Protein AF-A0AAD9NE11-F1 (afdb_monomer_lite)

Organism: Ridgeia piscesae (NCBI:txid27915)

Secondary structure (DSSP, 8-state):
-HHHHHHHHHHHHHHHHHIIIIIIS----TT-IIIIIIHHHHHHHHHHHHS--GGGTT-TTSS--HHHHHHHHHHHHHHHHHHHHHTTTT--THHHHHHHHHHHHHHHHHHHHHHHHHHHHHHHHHHHHHTTSS---

Radius of gyration: 20.87 Å; chains: 1; bounding box: 70×28×48 Å

Structure (mmCIF, N/CA/C/O backbone):
data_AF-A0AAD9NE11-F1
#
_entry.id   AF-A0AAD9NE11-F1
#
loop_
_atom_site.group_PDB
_atom_site.id
_atom_site.type_symbol
_atom_site.label_atom_id
_atom_site.label_alt_id
_atom_site.label_comp_id
_atom_site.label_asym_id
_atom_site.label_entity_id
_atom_site.label_seq_id
_atom_site.pdbx_PDB_ins_code
_atom_site.Cartn_x
_atom_site.Cartn_y
_atom_site.Cartn_z
_atom_site.occupancy
_atom_site.B_iso_or_equiv
_atom_site.auth_seq_id
_atom_site.auth_comp_id
_atom_site.auth_asym_id
_atom_site.auth_atom_id
_atom_site.pdbx_PDB_model_num
ATOM 1 N N . MET A 1 1 ? -4.182 7.463 -21.464 1.00 84.81 1 MET A N 1
ATOM 2 C CA . MET A 1 1 ? -5.585 6.996 -21.578 1.00 84.81 1 MET A CA 1
ATOM 3 C C . MET A 1 1 ? -5.796 5.588 -21.030 1.00 84.81 1 MET A C 1
ATOM 5 O O . MET A 1 1 ? -6.739 5.412 -20.276 1.00 84.81 1 MET A O 1
ATOM 9 N N . GLN A 1 2 ? -4.930 4.610 -21.329 1.00 93.12 2 GLN A N 1
ATOM 10 C CA . GLN A 1 2 ? -5.087 3.222 -20.851 1.00 93.12 2 GLN A CA 1
ATOM 11 C C . GLN A 1 2 ? -5.242 3.102 -19.321 1.00 93.12 2 GLN A C 1
ATOM 13 O O . GLN A 1 2 ? -6.171 2.451 -18.860 1.00 93.12 2 GLN A O 1
ATOM 18 N N . VAL A 1 3 ? -4.418 3.809 -18.538 1.00 95.19 3 VAL A N 1
ATOM 19 C CA . VAL A 1 3 ? -4.506 3.825 -17.061 1.00 95.19 3 VAL A CA 1
ATOM 20 C C . VAL A 1 3 ? -5.820 4.401 -16.516 1.00 95.19 3 VAL A C 1
ATOM 22 O O . VAL A 1 3 ? -6.297 3.949 -15.485 1.00 95.19 3 VAL A O 1
ATOM 25 N N . VAL A 1 4 ? -6.449 5.350 -17.220 1.00 96.50 4 VAL A N 1
ATOM 26 C CA . VAL A 1 4 ? -7.750 5.916 -16.812 1.00 96.50 4 VAL A CA 1
ATOM 27 C C . VAL A 1 4 ? -8.865 4.900 -17.043 1.00 96.50 4 VAL A C 1
ATOM 29 O O . VAL A 1 4 ? -9.713 4.708 -16.179 1.00 96.50 4 VAL A O 1
ATOM 32 N N . VAL A 1 5 ? -8.844 4.214 -18.190 1.00 95.50 5 VAL A N 1
ATOM 33 C CA . VAL A 1 5 ? -9.802 3.138 -18.487 1.00 95.50 5 VAL A CA 1
ATOM 34 C C . VAL A 1 5 ? -9.656 2.002 -17.476 1.00 95.50 5 VAL A C 1
ATOM 36 O O . VAL A 1 5 ? -10.657 1.536 -16.941 1.00 95.50 5 VAL A O 1
ATOM 39 N N . MET A 1 6 ? -8.418 1.602 -17.169 1.00 96.69 6 MET A N 1
ATOM 40 C CA . MET A 1 6 ? -8.133 0.604 -16.140 1.00 96.69 6 MET A CA 1
ATOM 41 C C . MET A 1 6 ? -8.700 1.022 -14.778 1.00 96.69 6 MET A C 1
ATOM 43 O O . MET A 1 6 ? -9.396 0.222 -14.170 1.00 96.69 6 MET A O 1
ATOM 47 N N . ALA A 1 7 ? -8.481 2.268 -14.343 1.00 96.75 7 ALA A N 1
ATOM 48 C CA . ALA A 1 7 ? -8.984 2.764 -13.061 1.00 96.75 7 ALA A CA 1
ATOM 49 C C . ALA A 1 7 ? -10.521 2.749 -12.975 1.00 96.75 7 ALA A C 1
ATOM 51 O O . ALA A 1 7 ? -11.078 2.345 -11.960 1.00 96.75 7 ALA A O 1
ATOM 52 N N . ILE A 1 8 ? -11.226 3.136 -14.046 1.00 96.88 8 ILE A N 1
ATOM 53 C CA . ILE A 1 8 ? -12.700 3.077 -14.086 1.00 96.88 8 ILE A CA 1
ATOM 54 C C . ILE A 1 8 ? -13.185 1.634 -13.909 1.00 96.88 8 ILE A C 1
ATOM 56 O O . ILE A 1 8 ? -14.115 1.381 -13.146 1.00 96.88 8 ILE A O 1
ATOM 60 N N . VAL A 1 9 ? -12.548 0.686 -14.599 1.00 96.50 9 VAL A N 1
ATOM 61 C CA . VAL A 1 9 ? -12.878 -0.740 -14.494 1.00 96.50 9 VAL A CA 1
ATOM 62 C C . VAL A 1 9 ? -12.546 -1.279 -13.099 1.00 96.50 9 VAL A C 1
ATOM 64 O O . VAL A 1 9 ? -13.367 -1.972 -12.502 1.00 96.50 9 VAL A O 1
ATOM 67 N N . GLU A 1 10 ? -11.379 -0.933 -12.559 1.00 97.44 10 GLU A N 1
ATOM 68 C CA . GLU A 1 10 ? -10.917 -1.345 -11.231 1.00 97.44 10 GLU A CA 1
ATOM 69 C C . GLU A 1 10 ? -11.878 -0.899 -10.125 1.00 97.44 10 GLU A C 1
ATOM 71 O O . GLU A 1 10 ? -12.242 -1.719 -9.286 1.00 97.44 10 GLU A O 1
ATOM 76 N N . ILE A 1 11 ? -12.362 0.350 -10.164 1.00 97.62 11 ILE A N 1
ATOM 77 C CA . ILE A 1 11 ? -13.314 0.888 -9.177 1.00 97.62 11 ILE A CA 1
ATOM 78 C C . ILE A 1 11 ? -14.598 0.050 -9.126 1.00 97.62 11 ILE A C 1
ATOM 80 O O . ILE A 1 11 ? -15.080 -0.262 -8.040 1.00 97.62 11 ILE A O 1
ATOM 84 N N . VAL A 1 12 ? -15.138 -0.365 -10.278 1.00 97.50 12 VAL A N 1
ATOM 85 C CA . VAL A 1 12 ? -16.357 -1.194 -10.323 1.00 97.50 12 VAL A CA 1
ATOM 86 C C . VAL A 1 12 ? -16.139 -2.529 -9.605 1.00 97.50 12 VAL A C 1
ATOM 88 O O . VAL A 1 12 ? -16.966 -2.935 -8.786 1.00 97.50 12 VAL A O 1
ATOM 91 N N . PHE A 1 13 ? -15.019 -3.203 -9.881 1.00 97.38 13 PHE A N 1
ATOM 92 C CA . PHE A 1 13 ? -14.694 -4.483 -9.247 1.00 97.38 13 PHE A CA 1
ATOM 93 C C . PHE A 1 13 ? -14.344 -4.333 -7.764 1.00 97.38 13 PHE A C 1
ATOM 95 O O . PHE A 1 13 ? -14.785 -5.156 -6.962 1.00 97.38 13 PHE A O 1
ATOM 102 N N . TYR A 1 14 ? -13.616 -3.277 -7.396 1.00 97.62 14 TYR A N 1
ATOM 103 C CA . TYR A 1 14 ? -13.307 -2.940 -6.009 1.00 97.62 14 TYR A CA 1
ATOM 104 C C . TYR A 1 14 ? -14.592 -2.778 -5.193 1.00 97.62 14 TYR A C 1
ATOM 106 O O . TYR A 1 14 ? -14.783 -3.484 -4.206 1.00 97.62 14 TYR A O 1
ATOM 114 N N . THR A 1 15 ? -15.511 -1.913 -5.638 1.00 97.06 15 THR A N 1
ATOM 115 C CA . THR A 1 15 ? -16.747 -1.621 -4.900 1.00 97.06 15 THR A CA 1
ATOM 116 C C . THR A 1 15 ? -17.640 -2.854 -4.777 1.00 97.06 15 THR A C 1
ATOM 118 O O . THR A 1 15 ? -18.216 -3.092 -3.717 1.00 97.06 15 THR A O 1
ATOM 121 N N . ALA A 1 16 ? -17.739 -3.677 -5.826 1.00 97.25 16 ALA A N 1
ATOM 122 C CA . ALA A 1 16 ? -18.483 -4.932 -5.753 1.00 97.25 16 ALA A CA 1
ATOM 123 C C . ALA A 1 16 ? -17.863 -5.908 -4.734 1.00 97.25 16 ALA A C 1
ATOM 125 O O . ALA A 1 16 ? -18.581 -6.489 -3.918 1.00 97.25 16 ALA A O 1
ATOM 126 N N . ASN A 1 17 ? -16.536 -6.062 -4.752 1.00 97.00 17 ASN A N 1
ATOM 127 C CA . ASN A 1 17 ? -15.806 -6.940 -3.838 1.00 97.00 17 ASN A CA 1
ATOM 128 C C . ASN A 1 17 ? -15.924 -6.474 -2.377 1.00 97.00 17 ASN A C 1
ATOM 130 O O . ASN A 1 17 ? -16.215 -7.276 -1.489 1.00 97.00 17 ASN A O 1
ATOM 134 N N . GLU A 1 18 ? -15.765 -5.173 -2.134 1.00 96.25 18 GLU A N 1
ATOM 135 C CA . GLU A 1 18 ? -15.910 -4.558 -0.813 1.00 96.25 18 GLU A CA 1
ATOM 136 C C . GLU A 1 18 ? -17.340 -4.707 -0.275 1.00 96.25 18 GLU A C 1
ATOM 138 O O . GLU A 1 18 ? -17.530 -5.106 0.874 1.00 96.25 18 GLU A O 1
ATOM 143 N N . TYR A 1 19 ? -18.360 -4.471 -1.107 1.00 96.56 19 TYR A N 1
ATOM 144 C CA . TYR A 1 19 ? -19.757 -4.634 -0.701 1.00 96.56 19 TYR A CA 1
ATOM 145 C C . TYR A 1 19 ? -20.076 -6.078 -0.296 1.00 96.56 19 TYR A C 1
ATOM 147 O O . TYR A 1 19 ? -20.723 -6.312 0.728 1.00 96.56 19 TYR A O 1
ATOM 155 N N . ILE A 1 20 ? -19.593 -7.058 -1.062 1.00 97.06 20 ILE A N 1
ATOM 156 C CA . ILE A 1 20 ? -19.771 -8.474 -0.727 1.00 97.06 20 ILE A CA 1
ATOM 157 C C . ILE A 1 20 ? -19.040 -8.802 0.581 1.00 97.06 20 ILE A C 1
ATOM 159 O O . ILE A 1 20 ? -19.628 -9.388 1.487 1.00 97.06 20 ILE A O 1
ATOM 163 N N . GLY A 1 21 ? -17.774 -8.410 0.707 1.00 95.94 21 GLY A N 1
ATOM 164 C CA . GLY A 1 21 ? -16.940 -8.758 1.853 1.00 95.94 21 GLY A CA 1
ATOM 165 C C . GLY A 1 21 ? -17.333 -8.059 3.153 1.00 95.94 21 GLY A C 1
ATOM 166 O O . GLY A 1 21 ? -17.599 -8.710 4.163 1.00 95.94 21 GLY A O 1
ATOM 167 N N . ILE A 1 22 ? -17.388 -6.732 3.143 1.00 94.56 22 ILE A N 1
ATOM 168 C CA . ILE A 1 22 ? -17.675 -5.931 4.337 1.00 94.56 22 ILE A CA 1
ATOM 169 C C . ILE A 1 22 ? -19.186 -5.841 4.567 1.00 94.56 22 ILE A C 1
ATOM 171 O O . ILE A 1 22 ? -19.655 -6.045 5.687 1.00 94.56 22 ILE A O 1
ATOM 175 N N . GLY A 1 23 ? -19.967 -5.573 3.517 1.00 93.00 23 GLY A N 1
ATOM 176 C CA . GLY A 1 23 ? -21.412 -5.355 3.627 1.00 93.00 23 GLY A CA 1
ATOM 177 C C . GLY A 1 23 ? -22.200 -6.629 3.940 1.00 93.00 23 GLY A C 1
ATOM 178 O O . GLY A 1 23 ? -22.982 -6.655 4.897 1.00 93.00 23 GLY A O 1
ATOM 179 N N . LEU A 1 24 ? -21.991 -7.690 3.152 1.00 95.94 24 LEU A N 1
ATOM 180 C CA . LEU A 1 24 ? -22.742 -8.945 3.285 1.00 95.94 24 LEU A CA 1
ATOM 181 C C . LEU A 1 24 ? -22.073 -9.928 4.252 1.00 95.94 24 LEU A C 1
ATOM 183 O O . LEU A 1 24 ? -22.734 -10.442 5.152 1.00 95.94 24 LEU A O 1
ATOM 187 N N . LEU A 1 25 ? -20.770 -10.174 4.086 1.00 96.25 25 LEU A N 1
ATOM 188 C CA . LEU A 1 25 ? -20.033 -11.186 4.856 1.00 96.25 25 LEU A CA 1
ATOM 189 C C . LEU A 1 25 ? -19.469 -10.668 6.187 1.00 96.25 25 LEU A C 1
ATOM 191 O O . LEU A 1 25 ? -19.007 -11.471 6.995 1.00 96.25 25 LEU A O 1
ATOM 195 N N . ARG A 1 26 ? -19.534 -9.353 6.439 1.00 94.88 26 ARG A N 1
ATOM 196 C CA . ARG A 1 26 ? -19.064 -8.706 7.679 1.00 94.88 26 ARG A CA 1
ATOM 197 C C . ARG A 1 26 ? -17.589 -8.992 7.998 1.00 94.88 26 ARG A C 1
ATOM 199 O O . ARG A 1 26 ? -17.221 -9.149 9.160 1.00 94.88 26 ARG A O 1
ATOM 206 N N . VAL A 1 27 ? -16.742 -9.048 6.970 1.00 95.81 27 VAL A N 1
ATOM 207 C CA . VAL A 1 27 ? -15.288 -9.214 7.116 1.00 95.81 27 VAL A CA 1
ATOM 208 C C . VAL A 1 27 ? -14.668 -7.976 7.774 1.00 95.81 27 VAL A C 1
ATOM 210 O O . VAL A 1 27 ? -14.985 -6.845 7.408 1.00 95.81 27 VAL A O 1
ATOM 213 N N . ALA A 1 28 ? -13.756 -8.193 8.725 1.00 93.69 28 ALA A N 1
ATOM 214 C CA . ALA A 1 28 ? -12.971 -7.136 9.354 1.00 93.69 28 ALA A CA 1
ATOM 215 C C . ALA A 1 28 ? -11.654 -6.921 8.593 1.00 93.69 28 ALA A C 1
ATOM 217 O O . ALA A 1 28 ? -10.762 -7.764 8.646 1.00 93.69 28 ALA A O 1
ATOM 218 N N . ASP A 1 29 ? -11.531 -5.785 7.906 1.00 94.75 29 ASP A N 1
ATOM 219 C CA . ASP A 1 29 ? -10.329 -5.412 7.150 1.00 94.75 29 ASP A CA 1
ATOM 220 C C . ASP A 1 29 ? -10.100 -3.892 7.190 1.00 94.75 29 ASP A C 1
ATOM 222 O O . ASP A 1 29 ? -10.085 -3.214 6.169 1.00 94.75 29 ASP A O 1
ATOM 226 N N . VAL A 1 30 ? -9.956 -3.335 8.399 1.00 92.81 30 VAL A N 1
ATOM 227 C CA . VAL A 1 30 ? -9.798 -1.879 8.622 1.00 92.81 30 VAL A CA 1
ATOM 228 C C . VAL A 1 30 ? -8.620 -1.292 7.837 1.00 92.81 30 VAL A C 1
ATOM 230 O O . VAL A 1 30 ? -8.682 -0.157 7.377 1.00 92.81 30 VAL A O 1
ATOM 233 N N . GLY A 1 31 ? -7.565 -2.085 7.662 1.00 91.56 31 GLY A N 1
ATOM 234 C CA . GLY A 1 31 ? -6.368 -1.707 6.921 1.00 91.56 31 GLY A CA 1
ATOM 235 C C . GLY A 1 31 ? -6.416 -1.900 5.417 1.00 91.56 31 GLY A C 1
ATOM 236 O O . GLY A 1 31 ? -5.430 -1.599 4.747 1.00 91.56 31 GLY A O 1
ATOM 237 N N . GLY A 1 32 ? -7.496 -2.477 4.888 1.00 94.69 32 GLY A N 1
ATOM 238 C CA . GLY A 1 32 ? -7.603 -2.814 3.472 1.00 94.69 32 GLY A CA 1
ATOM 239 C C . GLY A 1 32 ? -6.566 -3.837 2.995 1.00 94.69 32 GLY A C 1
ATOM 240 O O . GLY A 1 32 ? -6.197 -3.844 1.821 1.00 94.69 32 GLY A O 1
ATOM 241 N N . SER A 1 33 ? -6.056 -4.709 3.868 1.00 94.81 33 SER A N 1
ATOM 242 C CA . SER A 1 33 ? -5.083 -5.735 3.466 1.00 94.81 33 SER A CA 1
ATOM 243 C C . SER A 1 33 ? -5.666 -6.679 2.412 1.00 94.81 33 SER A C 1
ATOM 245 O O . SER A 1 33 ? -4.971 -7.060 1.466 1.00 94.81 33 SER A O 1
ATOM 247 N N . MET A 1 34 ? -6.950 -7.020 2.526 1.00 96.00 34 MET A N 1
ATOM 248 C CA . MET A 1 34 ? -7.662 -7.875 1.578 1.00 96.00 34 MET A CA 1
ATOM 249 C C . MET A 1 34 ? -8.247 -7.058 0.423 1.00 96.00 34 MET A C 1
ATOM 251 O O . MET A 1 34 ? -7.958 -7.341 -0.742 1.00 96.00 34 MET A O 1
ATOM 255 N N . PHE A 1 35 ? -9.057 -6.044 0.733 1.00 96.00 35 PHE A N 1
ATOM 256 C CA . PHE A 1 35 ? -9.865 -5.354 -0.280 1.00 96.00 35 PHE A CA 1
ATOM 257 C C . PHE A 1 35 ? -9.100 -4.281 -1.059 1.00 96.00 35 PHE A C 1
ATOM 259 O O . PHE A 1 35 ? -9.483 -3.994 -2.188 1.00 96.00 35 PHE A O 1
ATOM 266 N N . ILE A 1 36 ? -7.999 -3.743 -0.519 1.00 96.06 36 ILE A N 1
ATOM 267 C CA . ILE A 1 36 ? -7.150 -2.762 -1.213 1.00 96.06 36 ILE A CA 1
ATOM 268 C C . ILE A 1 36 ? -5.883 -3.442 -1.737 1.00 96.06 36 ILE A C 1
ATOM 270 O O . ILE A 1 36 ? -5.691 -3.549 -2.946 1.00 96.06 36 ILE A O 1
ATOM 274 N N . HIS A 1 37 ? -5.021 -3.945 -0.850 1.00 96.69 37 HIS A N 1
ATOM 275 C CA . HIS A 1 37 ? -3.690 -4.419 -1.241 1.00 96.69 37 HIS A CA 1
ATOM 276 C C . HIS A 1 37 ? -3.727 -5.742 -2.004 1.00 96.69 37 HIS A C 1
ATOM 278 O O . HIS A 1 37 ? -3.156 -5.843 -3.089 1.00 96.69 37 HIS A O 1
ATOM 284 N N . THR A 1 38 ? -4.403 -6.754 -1.457 1.00 97.81 38 THR A N 1
ATOM 285 C CA . THR A 1 38 ? -4.476 -8.073 -2.099 1.00 97.81 38 THR A CA 1
ATOM 286 C C . THR A 1 38 ? -5.260 -7.994 -3.406 1.00 97.81 38 THR A C 1
ATOM 288 O O . THR A 1 38 ? -4.775 -8.452 -4.439 1.00 97.81 38 THR A O 1
ATOM 291 N N . PHE A 1 39 ? -6.437 -7.364 -3.386 1.00 97.81 39 PHE A N 1
ATOM 292 C CA . PHE A 1 39 ? -7.229 -7.125 -4.592 1.00 97.81 39 PHE A CA 1
ATOM 293 C C . PHE A 1 39 ? -6.435 -6.362 -5.662 1.00 97.81 39 PHE A C 1
ATOM 295 O O . PHE A 1 39 ? -6.282 -6.877 -6.768 1.00 97.81 39 PHE A O 1
ATOM 302 N N . GLY A 1 40 ? -5.876 -5.193 -5.332 1.00 97.25 40 GLY A N 1
ATOM 303 C CA . GLY A 1 40 ? -5.147 -4.360 -6.291 1.00 97.25 40 GLY A CA 1
ATOM 304 C C . GLY A 1 40 ? -3.916 -5.063 -6.868 1.00 97.25 40 GLY A C 1
ATOM 305 O O . GLY A 1 40 ? -3.669 -4.994 -8.071 1.00 97.25 40 GLY A O 1
ATOM 306 N N . ALA A 1 41 ? -3.179 -5.826 -6.050 1.00 97.88 41 ALA A N 1
ATOM 307 C CA . ALA A 1 41 ? -2.023 -6.592 -6.515 1.00 97.88 41 ALA A CA 1
ATOM 308 C C . ALA A 1 41 ? -2.413 -7.681 -7.530 1.00 97.88 41 ALA A C 1
ATOM 310 O O . ALA A 1 41 ? -1.785 -7.795 -8.585 1.00 97.88 41 ALA A O 1
ATOM 311 N N . TYR A 1 42 ? -3.457 -8.468 -7.247 1.00 97.62 42 TYR A N 1
ATOM 312 C CA . TYR A 1 42 ? -3.901 -9.523 -8.164 1.00 97.62 42 TYR A CA 1
ATOM 313 C C . TYR A 1 42 ? -4.621 -8.972 -9.397 1.00 97.62 42 TYR A C 1
ATOM 315 O O . TYR A 1 42 ? -4.425 -9.503 -10.491 1.00 97.62 42 TYR A O 1
ATOM 323 N N . PHE A 1 43 ? -5.397 -7.896 -9.254 1.00 97.31 43 PHE A N 1
ATOM 324 C CA . PHE A 1 43 ? -6.001 -7.188 -10.381 1.00 97.31 43 PHE A CA 1
ATOM 325 C C . PHE A 1 43 ? -4.920 -6.638 -11.319 1.00 97.31 43 PHE A C 1
ATOM 327 O O . PHE A 1 43 ? -4.925 -6.939 -12.513 1.00 97.31 43 PHE A O 1
ATOM 334 N N . GLY A 1 44 ? -3.935 -5.921 -10.772 1.00 96.19 44 GLY A N 1
ATOM 335 C CA . GLY A 1 44 ? -2.802 -5.393 -11.527 1.00 96.19 44 GLY A CA 1
ATOM 336 C C . GLY A 1 44 ? -1.990 -6.491 -12.215 1.00 96.19 44 GLY A C 1
ATOM 337 O O . GLY A 1 44 ? -1.644 -6.348 -13.385 1.00 96.19 44 GLY A O 1
ATOM 338 N N . LEU A 1 45 ? -1.747 -7.626 -11.547 1.00 96.25 45 LEU A N 1
ATOM 339 C CA . LEU A 1 45 ? -1.064 -8.773 -12.154 1.00 96.25 45 LEU A CA 1
ATOM 340 C C . LEU A 1 45 ? -1.881 -9.399 -13.296 1.00 96.25 45 LEU A C 1
ATOM 342 O O . LEU A 1 45 ? -1.310 -9.774 -14.323 1.00 96.25 45 LEU A O 1
ATOM 346 N N . ALA A 1 46 ? -3.204 -9.502 -13.146 1.00 96.00 46 ALA A N 1
ATOM 347 C CA . ALA A 1 46 ? -4.086 -9.994 -14.200 1.00 96.00 46 ALA A CA 1
ATOM 348 C C . ALA A 1 46 ? -4.074 -9.054 -15.414 1.00 96.00 46 ALA A C 1
ATOM 350 O O . ALA A 1 46 ? -3.888 -9.517 -16.541 1.00 96.00 46 ALA A O 1
ATOM 351 N N . VAL A 1 47 ? -4.175 -7.739 -15.190 1.00 95.00 47 VAL A N 1
ATOM 352 C CA . VAL A 1 47 ? -4.050 -6.730 -16.252 1.00 95.00 47 VAL A CA 1
ATOM 353 C C . VAL A 1 47 ? -2.685 -6.833 -16.922 1.00 95.00 47 VAL A C 1
ATOM 355 O O . VAL A 1 47 ? -2.633 -6.977 -18.141 1.00 95.00 4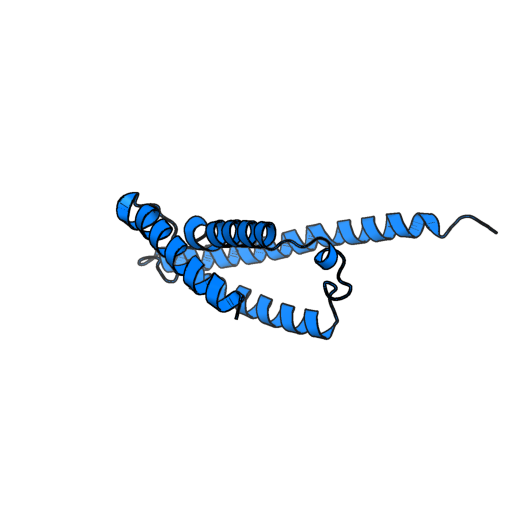7 VAL A O 1
ATOM 358 N N . ALA A 1 48 ? -1.594 -6.857 -16.148 1.00 93.56 48 ALA A N 1
ATOM 359 C CA . ALA A 1 48 ? -0.229 -6.999 -16.652 1.00 93.56 48 ALA A CA 1
ATOM 360 C C . ALA A 1 48 ? -0.061 -8.257 -17.513 1.00 93.56 48 ALA A C 1
ATOM 362 O O . ALA A 1 48 ? 0.653 -8.230 -18.513 1.00 93.56 48 ALA A O 1
ATOM 363 N N . ARG A 1 49 ? -0.747 -9.355 -17.168 1.00 92.50 49 ARG A N 1
ATOM 364 C CA . ARG A 1 49 ? -0.756 -10.575 -17.980 1.00 92.50 49 ARG A CA 1
ATOM 365 C C . ARG A 1 49 ? -1.562 -10.463 -19.264 1.00 92.50 49 ARG A C 1
ATOM 367 O O . ARG A 1 49 ? -1.128 -11.023 -20.265 1.00 92.50 49 ARG A O 1
ATOM 374 N N . VAL A 1 50 ? -2.698 -9.773 -19.246 1.00 92.88 50 VAL A N 1
ATOM 375 C CA . VAL A 1 50 ? -3.546 -9.577 -20.432 1.00 92.88 50 VAL A CA 1
ATOM 376 C C . VAL A 1 50 ? -2.886 -8.632 -21.434 1.00 92.88 50 VAL A C 1
ATOM 378 O O . VAL A 1 50 ? -2.923 -8.894 -22.632 1.00 92.88 50 VAL A O 1
ATOM 381 N N . VAL A 1 51 ? -2.251 -7.558 -20.958 1.00 90.62 51 VAL A N 1
ATOM 382 C CA . VAL A 1 51 ? -1.572 -6.568 -21.815 1.00 90.62 51 VAL A CA 1
ATOM 383 C C . VAL A 1 51 ? -0.125 -6.942 -22.138 1.00 90.62 51 VAL A C 1
ATOM 385 O O . VAL A 1 51 ? 0.574 -6.176 -22.797 1.00 90.62 51 VAL A O 1
ATOM 388 N N . TYR A 1 52 ? 0.337 -8.103 -21.668 1.00 88.50 52 TYR A N 1
ATOM 389 C CA . TYR A 1 52 ? 1.707 -8.557 -21.855 1.00 88.50 52 TYR A CA 1
ATOM 390 C C . TYR A 1 52 ? 2.067 -8.653 -23.341 1.00 88.50 52 TYR A C 1
ATOM 392 O O . TYR A 1 52 ? 1.432 -9.379 -24.108 1.00 88.50 52 TYR A O 1
ATOM 400 N N . MET A 1 53 ? 3.155 -7.988 -23.721 1.00 83.75 53 MET A N 1
ATOM 401 C CA . MET A 1 53 ? 3.775 -8.104 -25.035 1.00 83.75 53 MET A CA 1
ATOM 402 C C . MET A 1 53 ? 5.194 -8.651 -24.870 1.00 83.75 53 MET A C 1
ATOM 404 O O . MET A 1 53 ? 5.905 -8.316 -23.926 1.00 83.75 53 MET A O 1
ATOM 408 N N . ARG A 1 54 ? 5.626 -9.529 -25.781 1.00 74.56 54 ARG A N 1
ATOM 409 C CA . ARG A 1 54 ? 6.963 -10.142 -25.690 1.00 74.56 54 ARG A CA 1
ATOM 410 C C . ARG A 1 54 ? 8.083 -9.104 -25.770 1.00 74.56 54 ARG A C 1
ATOM 412 O O . ARG A 1 54 ? 9.046 -9.212 -25.018 1.00 74.56 54 ARG A O 1
ATOM 419 N N . ASP A 1 55 ? 7.897 -8.082 -26.597 1.00 75.88 55 ASP A N 1
ATOM 420 C CA . ASP A 1 55 ? 8.901 -7.046 -26.854 1.00 75.88 55 ASP A CA 1
ATOM 421 C C . ASP A 1 55 ? 9.061 -6.049 -25.693 1.00 75.88 55 ASP A C 1
ATOM 423 O O . ASP A 1 55 ? 10.044 -5.319 -25.641 1.00 75.88 55 ASP A O 1
ATOM 427 N N . THR A 1 56 ? 8.135 -6.025 -24.725 1.00 76.38 56 THR A N 1
ATOM 428 C CA . THR A 1 56 ? 8.214 -5.130 -23.555 1.00 76.38 56 THR A CA 1
ATOM 429 C C . THR A 1 56 ? 8.950 -5.752 -22.370 1.00 76.38 56 THR A C 1
ATOM 431 O O . THR A 1 56 ? 9.151 -5.083 -21.363 1.00 76.38 56 THR A O 1
ATOM 434 N N . LYS A 1 57 ? 9.330 -7.034 -22.445 1.00 75.25 57 LYS A N 1
ATOM 435 C CA . LYS A 1 57 ? 9.915 -7.763 -21.311 1.00 75.25 57 LYS A CA 1
ATOM 436 C C . LYS A 1 57 ? 11.339 -7.306 -20.969 1.00 75.25 57 LYS A C 1
ATOM 438 O O . LYS A 1 57 ? 11.676 -7.247 -19.793 1.00 75.25 57 LYS A O 1
ATOM 443 N N . ASP A 1 58 ? 12.135 -6.979 -21.984 1.00 77.56 58 ASP A N 1
ATOM 444 C CA . ASP A 1 58 ? 13.564 -6.668 -21.849 1.00 77.56 58 ASP A CA 1
ATOM 445 C C . ASP A 1 58 ? 13.856 -5.209 -22.251 1.00 77.56 58 ASP A C 1
ATOM 447 O O . ASP A 1 58 ? 14.853 -4.894 -22.901 1.00 77.56 58 ASP A O 1
ATOM 451 N N . SER A 1 59 ? 12.944 -4.300 -21.892 1.00 80.31 59 SER A N 1
ATOM 452 C CA . SER A 1 59 ? 13.115 -2.865 -22.117 1.00 80.31 59 SER A CA 1
ATOM 453 C C . SER A 1 59 ? 14.311 -2.341 -21.314 1.00 80.31 59 SER A C 1
ATOM 455 O O . SER A 1 59 ? 14.393 -2.509 -20.098 1.00 80.31 59 SER A O 1
ATOM 457 N N . ALA A 1 60 ? 15.229 -1.643 -21.988 1.00 79.38 60 ALA A N 1
ATOM 458 C CA . ALA A 1 60 ? 16.384 -1.008 -21.347 1.00 79.38 60 ALA A CA 1
ATOM 459 C C . ALA A 1 60 ? 15.992 0.099 -20.343 1.00 79.38 60 ALA A C 1
ATOM 461 O O . ALA A 1 60 ? 16.832 0.550 -19.568 1.00 79.38 60 ALA A O 1
ATOM 462 N N . ASN A 1 61 ? 14.726 0.527 -20.350 1.00 82.81 61 ASN A N 1
ATOM 463 C CA . ASN A 1 61 ? 14.210 1.607 -19.512 1.00 82.81 61 ASN A CA 1
ATOM 464 C C . ASN A 1 61 ? 13.590 1.127 -18.188 1.00 82.81 61 ASN A C 1
ATOM 466 O O . ASN A 1 61 ? 13.163 1.964 -17.402 1.00 82.81 61 ASN A O 1
ATOM 470 N N . GLU A 1 62 ? 13.547 -0.183 -17.918 1.00 82.50 62 GLU A N 1
ATOM 471 C CA . GLU A 1 62 ? 13.036 -0.721 -16.640 1.00 82.50 62 GLU A CA 1
ATOM 472 C C . GLU A 1 62 ? 14.064 -0.633 -15.495 1.00 82.50 62 GLU A C 1
ATOM 474 O O . GLU A 1 62 ? 13.773 -0.974 -14.348 1.00 82.50 62 GLU A O 1
ATOM 479 N N . GLY A 1 63 ? 15.296 -0.213 -15.803 1.00 83.44 63 GLY A N 1
ATOM 480 C CA . GLY A 1 63 ? 16.353 -0.008 -14.818 1.00 83.44 63 GLY A CA 1
ATOM 481 C C . GLY A 1 63 ? 16.142 1.252 -13.977 1.00 83.44 63 GLY A C 1
ATOM 482 O O . GLY A 1 63 ? 15.470 2.198 -14.387 1.00 83.44 63 GLY A O 1
ATOM 483 N N . SER A 1 64 ? 16.765 1.291 -12.798 1.00 87.50 64 SER A N 1
ATOM 484 C CA . SER A 1 64 ? 16.749 2.490 -11.966 1.00 87.50 64 SER A CA 1
ATOM 485 C C . SER A 1 64 ? 17.811 3.508 -12.393 1.00 87.50 64 SER 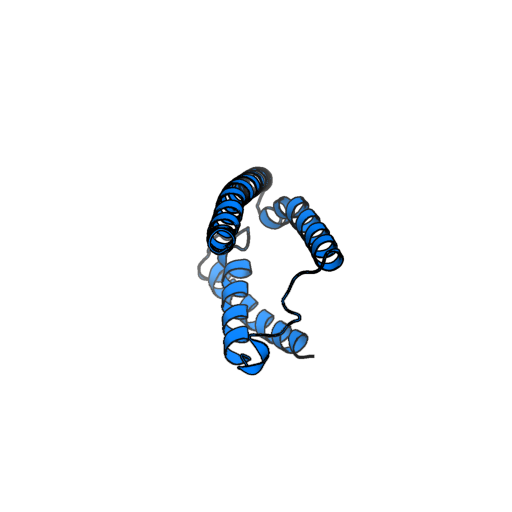A C 1
ATOM 487 O O . SER A 1 64 ? 18.821 3.184 -13.021 1.00 87.50 64 SER A O 1
ATOM 489 N N . SER A 1 65 ? 17.577 4.774 -12.056 1.00 92.44 65 SER A N 1
ATOM 490 C CA . SER A 1 65 ? 18.539 5.866 -12.229 1.00 92.44 65 SER A CA 1
ATOM 491 C C . SER A 1 65 ? 18.660 6.628 -10.918 1.00 92.44 65 SER A C 1
ATOM 493 O O . SER A 1 65 ? 17.708 6.661 -10.146 1.00 92.44 65 SER A O 1
ATOM 495 N N . TYR A 1 66 ? 19.788 7.299 -10.678 1.00 92.25 66 TYR A N 1
ATOM 496 C CA . TYR A 1 66 ? 20.026 8.003 -9.412 1.00 92.25 66 TYR A CA 1
ATOM 497 C C . TYR A 1 66 ? 18.890 8.967 -9.029 1.00 92.25 66 TYR A C 1
ATOM 499 O O . TYR A 1 66 ? 18.393 8.949 -7.905 1.00 92.25 66 TYR A O 1
ATOM 507 N N . HIS A 1 67 ? 18.442 9.791 -9.979 1.00 94.38 67 HIS A N 1
ATOM 508 C CA . HIS A 1 67 ? 17.333 10.711 -9.740 1.00 94.38 67 HIS A CA 1
ATOM 509 C C . HIS A 1 67 ? 15.996 9.976 -9.592 1.00 94.38 67 HIS A C 1
ATOM 511 O O . HIS A 1 67 ? 15.203 10.355 -8.733 1.00 94.38 67 HIS A O 1
ATOM 517 N N . GLY A 1 68 ? 15.760 8.920 -10.379 1.00 93.56 68 GLY A N 1
ATOM 518 C CA . GLY A 1 68 ? 14.567 8.078 -10.252 1.00 93.56 68 GLY A CA 1
ATOM 519 C C . GLY A 1 68 ? 14.460 7.427 -8.871 1.00 93.56 68 GLY A C 1
ATOM 520 O O . GLY A 1 68 ? 13.408 7.504 -8.242 1.00 93.56 68 GLY A O 1
ATOM 521 N N . ASP A 1 69 ? 15.568 6.893 -8.358 1.00 94.69 69 ASP A N 1
ATOM 522 C CA . ASP A 1 69 ? 15.652 6.296 -7.025 1.00 94.69 69 ASP A CA 1
ATOM 523 C C . ASP A 1 69 ? 15.453 7.341 -5.924 1.00 94.69 69 ASP A C 1
ATOM 525 O O . ASP A 1 69 ? 14.737 7.086 -4.957 1.00 94.69 69 ASP A O 1
ATOM 529 N N . LEU A 1 70 ? 16.003 8.552 -6.078 1.00 96.00 70 LEU A N 1
ATOM 530 C CA . LEU A 1 70 ? 15.769 9.637 -5.122 1.00 96.00 70 LEU A CA 1
ATOM 531 C C . LEU A 1 70 ? 14.276 9.999 -5.037 1.00 96.00 70 LEU A C 1
ATOM 533 O O . LEU A 1 70 ? 13.727 10.107 -3.940 1.00 96.00 70 LEU A O 1
ATOM 537 N N . PHE A 1 71 ? 13.603 10.150 -6.183 1.00 95.75 71 PHE A N 1
ATOM 538 C CA . PHE A 1 71 ? 12.164 10.425 -6.224 1.00 95.75 71 PHE A CA 1
ATOM 539 C C . PHE A 1 71 ? 11.338 9.267 -5.644 1.00 95.75 71 PHE A C 1
ATOM 541 O O . PHE A 1 71 ? 10.406 9.512 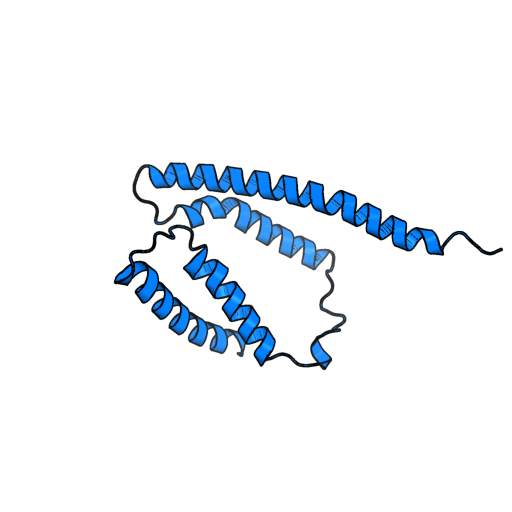-4.874 1.00 95.75 71 PHE A O 1
ATOM 548 N N . ALA A 1 72 ? 11.706 8.017 -5.939 1.00 95.62 72 ALA A N 1
ATOM 549 C CA . ALA A 1 72 ? 11.064 6.839 -5.360 1.00 95.62 72 ALA A CA 1
ATOM 550 C C . ALA A 1 72 ? 11.223 6.787 -3.829 1.00 95.62 72 ALA A C 1
ATOM 552 O O . ALA A 1 72 ? 10.268 6.472 -3.111 1.00 95.62 72 ALA A O 1
ATOM 553 N N . MET A 1 73 ? 12.394 7.161 -3.306 1.00 96.56 73 MET A N 1
ATOM 554 C CA . MET A 1 73 ? 12.656 7.211 -1.865 1.00 96.56 73 MET A CA 1
ATOM 555 C C . MET A 1 73 ? 11.866 8.314 -1.161 1.00 96.56 73 MET A C 1
ATOM 557 O O . MET A 1 73 ? 11.358 8.080 -0.065 1.00 96.56 73 MET A O 1
ATOM 561 N N . ILE A 1 74 ? 11.691 9.482 -1.791 1.00 97.50 74 ILE A N 1
ATOM 562 C CA . ILE A 1 74 ? 10.813 10.537 -1.262 1.00 97.50 74 ILE A CA 1
ATOM 563 C C . ILE A 1 74 ? 9.392 9.984 -1.096 1.00 97.50 74 ILE A C 1
ATOM 565 O O . ILE A 1 74 ? 8.844 10.033 0.005 1.00 97.50 74 ILE A O 1
ATOM 569 N N . GLY A 1 75 ? 8.821 9.385 -2.148 1.00 96.50 75 GLY A N 1
ATOM 570 C CA . GLY A 1 75 ? 7.491 8.768 -2.080 1.00 96.50 75 GLY A CA 1
ATOM 571 C C . GLY A 1 75 ? 7.394 7.675 -1.009 1.00 96.50 75 GLY A C 1
ATOM 572 O O . GLY A 1 75 ? 6.433 7.643 -0.243 1.00 96.50 75 GLY A O 1
ATOM 573 N N . THR A 1 76 ? 8.426 6.839 -0.888 1.00 97.00 76 THR A N 1
ATOM 574 C CA . THR A 1 76 ? 8.504 5.782 0.133 1.00 97.00 76 THR A CA 1
ATOM 575 C C . THR A 1 76 ? 8.459 6.345 1.555 1.00 97.00 76 THR A C 1
ATOM 577 O O . THR A 1 76 ? 7.738 5.812 2.394 1.00 97.00 76 THR A O 1
ATOM 580 N N . VAL A 1 77 ? 9.170 7.442 1.843 1.00 97.12 77 VAL A N 1
ATOM 581 C CA . VAL A 1 77 ? 9.157 8.079 3.173 1.00 97.12 77 VAL A CA 1
ATOM 582 C C . VAL A 1 77 ? 7.790 8.691 3.488 1.00 97.12 77 VAL A C 1
ATOM 584 O O . VAL A 1 77 ? 7.285 8.511 4.595 1.00 97.12 77 VAL A O 1
ATOM 587 N N . PHE A 1 78 ? 7.154 9.357 2.518 1.00 97.12 78 PHE A N 1
ATOM 588 C CA . PHE A 1 78 ? 5.793 9.883 2.678 1.00 97.12 78 PHE A CA 1
ATOM 589 C C . PHE A 1 78 ? 4.782 8.776 2.986 1.00 97.12 78 PHE A C 1
ATOM 591 O O . PHE A 1 78 ? 4.000 8.898 3.930 1.00 97.12 78 PHE A O 1
ATOM 598 N N . LEU A 1 79 ? 4.838 7.679 2.229 1.00 96.06 79 LEU A N 1
ATOM 599 C CA . LEU A 1 79 ? 4.025 6.495 2.476 1.00 96.06 79 LEU A CA 1
ATOM 600 C C . LEU A 1 79 ? 4.282 5.938 3.881 1.00 96.06 79 LEU A C 1
ATOM 602 O O . LEU A 1 79 ? 3.337 5.766 4.645 1.00 96.06 79 LEU A O 1
ATOM 606 N N . TRP A 1 80 ? 5.543 5.724 4.260 1.00 97.12 80 TRP A N 1
ATOM 607 C CA . TRP A 1 80 ? 5.916 5.164 5.561 1.00 97.12 80 TRP A CA 1
ATOM 608 C C . TRP A 1 80 ? 5.411 6.010 6.741 1.00 97.12 80 TRP A C 1
ATOM 610 O O . TRP A 1 80 ? 4.868 5.464 7.699 1.00 97.12 80 TRP A O 1
ATOM 620 N N . MET A 1 81 ? 5.538 7.341 6.663 1.00 96.75 81 MET A N 1
ATOM 621 C CA . MET A 1 81 ? 5.092 8.253 7.725 1.00 96.75 81 MET A CA 1
ATOM 622 C C . MET A 1 81 ? 3.567 8.308 7.864 1.00 96.75 81 MET A C 1
ATOM 624 O O . MET A 1 81 ? 3.064 8.394 8.984 1.00 96.75 81 MET A O 1
ATOM 628 N N . TYR A 1 82 ? 2.824 8.259 6.753 1.00 97.00 82 TYR A N 1
ATOM 629 C CA . TYR A 1 82 ? 1.362 8.381 6.772 1.00 97.00 82 TYR A CA 1
ATOM 630 C C . TYR A 1 82 ? 0.617 7.045 6.859 1.00 97.00 82 TYR A C 1
ATOM 632 O O . TYR A 1 82 ? -0.575 7.035 7.175 1.00 97.00 82 TYR A O 1
ATOM 640 N N . TRP A 1 83 ? 1.289 5.909 6.670 1.00 97.44 83 TRP A N 1
ATOM 641 C CA . TRP A 1 83 ? 0.649 4.592 6.737 1.00 97.44 83 TRP A CA 1
ATOM 642 C C . TRP A 1 83 ? -0.071 4.290 8.064 1.00 97.44 83 TRP A C 1
ATOM 644 O O . TRP A 1 83 ? -1.153 3.705 8.017 1.00 97.44 83 TRP A O 1
ATOM 654 N N . PRO A 1 84 ? 0.442 4.688 9.251 1.00 97.06 84 PRO A N 1
ATOM 655 C CA . PRO A 1 84 ? -0.301 4.519 10.499 1.00 97.06 84 PRO A CA 1
ATOM 656 C C . PRO A 1 84 ? -1.648 5.249 10.498 1.00 97.06 84 PRO A C 1
ATOM 658 O O . PRO A 1 84 ? -2.603 4.755 11.089 1.00 97.06 84 PRO A O 1
ATOM 661 N N . SER A 1 85 ? -1.752 6.386 9.799 1.00 95.94 85 SER A N 1
ATOM 662 C CA . SER A 1 85 ? -3.031 7.083 9.612 1.00 95.94 85 SER A CA 1
ATOM 663 C C . SER A 1 85 ? -3.946 6.295 8.677 1.00 95.94 85 SER A C 1
ATOM 665 O O . SER A 1 85 ? -5.106 6.085 9.005 1.00 95.94 85 SER A O 1
ATOM 667 N N . PHE A 1 86 ? -3.418 5.785 7.560 1.00 95.88 86 PHE A N 1
ATOM 668 C CA . PHE A 1 86 ? -4.181 4.958 6.619 1.00 95.88 86 PHE A CA 1
ATOM 669 C C . PHE A 1 86 ? -4.795 3.724 7.299 1.00 95.88 86 PHE A C 1
ATOM 671 O O . PHE A 1 86 ? -5.994 3.492 7.198 1.00 95.88 86 PHE A O 1
ATOM 678 N N . ASN A 1 87 ? -3.993 2.981 8.066 1.00 95.50 87 ASN A N 1
ATOM 679 C CA . ASN A 1 87 ? -4.412 1.727 8.698 1.00 95.50 87 ASN A CA 1
ATOM 680 C C . ASN A 1 87 ? -5.335 1.918 9.920 1.00 95.50 87 ASN A C 1
ATOM 682 O O . ASN A 1 87 ? -5.879 0.954 10.451 1.00 95.50 87 ASN A O 1
ATOM 686 N N . SER A 1 88 ? -5.477 3.154 10.408 1.00 94.81 88 SER A N 1
ATOM 687 C CA . SER A 1 88 ? -6.283 3.481 11.590 1.00 94.81 88 SER A CA 1
ATOM 688 C C . SER A 1 88 ? -7.477 4.384 11.285 1.00 94.81 88 SER A C 1
ATOM 690 O O . SER A 1 88 ? -8.336 4.543 12.146 1.00 94.81 88 SER A O 1
ATOM 692 N N . ALA A 1 89 ? -7.576 4.949 10.078 1.00 94.44 89 ALA A N 1
ATOM 693 C CA . ALA A 1 89 ? -8.565 5.973 9.733 1.00 94.44 89 ALA A CA 1
ATOM 694 C C . ALA A 1 89 ? -10.019 5.555 10.004 1.00 94.44 89 ALA A C 1
ATOM 696 O O . ALA A 1 89 ? -10.838 6.394 10.372 1.00 94.44 89 ALA A O 1
ATOM 697 N N . LEU A 1 90 ? -10.332 4.269 9.828 1.00 92.81 90 LEU A N 1
ATOM 698 C CA . LEU A 1 90 ? -11.674 3.709 10.016 1.00 92.81 90 LEU A CA 1
ATOM 699 C C . LEU A 1 90 ? -11.801 2.860 11.292 1.00 92.81 90 LEU A C 1
ATOM 701 O O . LEU A 1 90 ? -12.840 2.239 11.518 1.00 92.81 90 LEU A O 1
ATOM 705 N N . ALA A 1 91 ? -10.757 2.808 12.123 1.00 93.56 91 ALA A N 1
ATOM 706 C CA . ALA A 1 91 ? -10.788 2.083 13.386 1.00 93.56 91 ALA A CA 1
ATOM 707 C C . ALA A 1 91 ? -11.620 2.859 14.428 1.00 93.56 91 ALA A C 1
ATOM 709 O O . ALA A 1 91 ? -11.411 4.061 14.603 1.00 93.56 91 ALA A O 1
ATOM 710 N N . PRO A 1 92 ? -12.548 2.209 15.150 1.00 91.56 92 PRO A N 1
ATOM 711 C CA . PRO A 1 92 ? -13.380 2.887 16.136 1.00 91.56 92 PRO A CA 1
ATOM 712 C C . PRO A 1 92 ? -12.665 3.056 17.488 1.00 91.56 92 PRO A C 1
ATOM 714 O O . PRO A 1 92 ? -12.110 2.108 18.038 1.00 91.56 92 PRO A O 1
ATOM 717 N N . GLY A 1 93 ? -12.761 4.249 18.082 1.00 91.75 93 GLY A N 1
ATOM 718 C CA . GLY A 1 93 ? -12.364 4.493 19.475 1.00 91.75 93 GLY A CA 1
ATOM 719 C C . GLY A 1 93 ? -10.902 4.139 19.778 1.00 91.75 93 GLY A C 1
ATOM 720 O O . GLY A 1 93 ? -9.993 4.569 19.074 1.00 91.75 93 GLY A O 1
ATOM 721 N N . ASP A 1 94 ? -10.676 3.357 20.838 1.00 91.81 94 ASP A N 1
ATOM 722 C CA . ASP A 1 94 ? -9.330 2.982 21.305 1.00 91.81 94 ASP A CA 1
ATOM 723 C C . ASP A 1 94 ? -8.551 2.115 20.296 1.00 91.81 94 ASP A C 1
ATOM 725 O O . ASP A 1 94 ? -7.318 2.166 20.232 1.00 91.81 94 ASP A O 1
ATOM 729 N N . ASP A 1 95 ? -9.252 1.379 19.425 1.00 93.00 95 ASP A N 1
ATOM 730 C CA . ASP A 1 95 ? -8.602 0.564 18.395 1.00 93.00 95 ASP A CA 1
ATOM 731 C C . ASP A 1 95 ? -7.830 1.418 17.384 1.00 93.00 95 ASP A C 1
ATOM 733 O O . ASP A 1 95 ? -6.857 0.938 16.800 1.00 93.00 95 ASP A O 1
ATOM 737 N N . GLN A 1 96 ? -8.179 2.700 17.231 1.00 95.69 96 GLN A N 1
ATOM 738 C CA . GLN A 1 96 ? -7.433 3.636 16.394 1.00 95.69 96 GLN A CA 1
ATOM 739 C C . GLN A 1 96 ? -5.997 3.824 16.893 1.00 95.69 96 GLN A C 1
ATOM 741 O O . GLN A 1 96 ? -5.047 3.708 16.117 1.00 95.69 96 GLN A O 1
ATOM 746 N N . HIS A 1 97 ? -5.812 4.044 18.196 1.00 95.81 97 HIS A N 1
ATOM 747 C CA . HIS A 1 97 ? -4.483 4.217 18.788 1.00 95.81 97 HIS A CA 1
ATOM 748 C C . HIS A 1 97 ? -3.660 2.928 18.683 1.00 95.81 97 HIS A C 1
ATOM 750 O O . HIS A 1 97 ? -2.475 2.959 18.336 1.00 95.81 97 HIS A O 1
ATOM 756 N N . ARG A 1 98 ? -4.300 1.777 18.919 1.00 95.62 98 ARG A N 1
ATOM 757 C CA . ARG A 1 98 ? -3.665 0.459 18.784 1.00 95.62 98 ARG A CA 1
ATOM 758 C C . ARG A 1 98 ? -3.245 0.185 17.339 1.00 95.62 98 ARG A C 1
ATOM 760 O O . ARG A 1 98 ? -2.134 -0.294 17.114 1.00 95.62 98 ARG A O 1
ATOM 767 N N . ALA A 1 99 ? -4.086 0.530 16.365 1.00 96.44 99 ALA A N 1
ATOM 768 C CA . ALA A 1 99 ? -3.778 0.404 14.944 1.00 96.44 99 ALA A CA 1
ATOM 769 C C . ALA A 1 99 ? -2.581 1.280 14.543 1.00 96.44 99 ALA A C 1
ATOM 771 O O . ALA A 1 99 ? -1.684 0.791 13.853 1.00 96.44 99 ALA A O 1
ATOM 772 N N . VAL A 1 100 ? -2.499 2.525 15.030 1.00 97.31 100 VAL A N 1
ATOM 773 C CA . VAL A 1 100 ? -1.341 3.409 14.794 1.00 97.31 100 VAL A CA 1
ATOM 774 C C . VAL A 1 100 ? -0.047 2.778 15.316 1.00 97.31 100 VAL A C 1
ATOM 776 O O . VAL A 1 100 ? 0.914 2.630 14.557 1.00 97.31 100 VAL A O 1
ATOM 779 N N . ILE A 1 101 ? -0.023 2.363 16.588 1.00 97.31 101 ILE A N 1
ATOM 780 C CA . ILE A 1 101 ? 1.182 1.814 17.233 1.00 97.31 101 ILE A CA 1
ATOM 781 C C . ILE A 1 101 ? 1.619 0.510 16.556 1.00 97.31 101 ILE A C 1
ATOM 783 O O . ILE A 1 101 ? 2.790 0.357 16.207 1.00 97.31 101 ILE A O 1
ATOM 787 N N . ASN A 1 102 ? 0.685 -0.414 16.313 1.00 97.19 102 ASN A N 1
ATOM 788 C CA . ASN A 1 102 ? 0.993 -1.694 15.673 1.00 97.19 102 ASN A CA 1
ATOM 789 C C . ASN A 1 102 ? 1.520 -1.506 14.245 1.00 97.19 102 ASN A C 1
ATOM 791 O O . ASN A 1 102 ? 2.468 -2.183 13.848 1.00 97.19 102 ASN A O 1
ATOM 795 N N . THR A 1 103 ? 0.954 -0.561 13.488 1.00 97.56 103 THR A N 1
ATOM 796 C CA . THR A 1 103 ? 1.423 -0.247 12.130 1.00 97.56 103 THR A CA 1
ATOM 797 C C . THR A 1 103 ? 2.840 0.301 12.158 1.00 97.56 103 THR A C 1
ATOM 799 O O . THR A 1 103 ? 3.689 -0.168 11.405 1.00 97.56 103 THR A O 1
ATOM 802 N N . TYR A 1 104 ? 3.123 1.244 13.059 1.00 97.75 104 TYR A N 1
ATOM 803 C CA . TYR A 1 104 ? 4.459 1.812 13.213 1.00 97.75 104 TYR A CA 1
ATOM 804 C C . TYR A 1 104 ? 5.503 0.739 13.553 1.00 97.75 104 TYR A C 1
ATOM 806 O O . TYR A 1 104 ? 6.543 0.652 12.898 1.00 97.75 104 TYR A O 1
ATOM 814 N N . LEU A 1 105 ? 5.209 -0.125 14.532 1.00 98.00 105 LEU A N 1
ATOM 815 C CA . LEU A 1 105 ? 6.110 -1.210 14.927 1.00 98.00 105 LEU A CA 1
ATOM 816 C C . LEU A 1 105 ? 6.323 -2.220 13.791 1.00 98.00 105 LEU A C 1
ATOM 818 O O . LEU A 1 105 ? 7.460 -2.617 13.533 1.00 98.00 105 LEU A O 1
ATOM 822 N N . SER A 1 106 ? 5.256 -2.593 13.077 1.00 97.81 106 SER A N 1
ATOM 823 C CA . SER A 1 106 ? 5.333 -3.489 11.918 1.00 97.81 106 SER A CA 1
ATOM 824 C C . SER A 1 106 ? 6.194 -2.897 10.800 1.00 97.81 106 SER A C 1
ATOM 826 O O . SER A 1 106 ? 7.054 -3.579 10.241 1.00 97.81 106 SER A O 1
ATOM 828 N N . LEU A 1 107 ? 6.021 -1.609 10.497 1.00 97.62 107 LEU A N 1
ATOM 829 C CA . LEU A 1 107 ? 6.812 -0.910 9.490 1.00 97.62 107 LEU A CA 1
ATOM 830 C C . LEU A 1 107 ? 8.290 -0.807 9.882 1.00 97.62 107 LEU A C 1
ATOM 832 O O . LEU A 1 107 ? 9.157 -1.098 9.056 1.00 97.62 107 LEU A O 1
ATOM 836 N N . ALA A 1 108 ? 8.593 -0.459 11.135 1.00 97.69 108 ALA A N 1
ATOM 837 C CA . ALA A 1 108 ? 9.964 -0.411 11.638 1.00 97.69 108 ALA A CA 1
ATOM 838 C C . ALA A 1 108 ? 10.646 -1.788 11.556 1.00 97.69 108 ALA A C 1
ATOM 840 O O . ALA A 1 108 ? 11.752 -1.903 11.021 1.00 97.69 108 ALA A O 1
ATOM 841 N N . ALA A 1 109 ? 9.963 -2.844 12.008 1.00 97.75 109 ALA A N 1
ATOM 842 C CA . ALA A 1 109 ? 10.467 -4.211 11.928 1.00 97.75 109 ALA A CA 1
ATOM 843 C C . ALA A 1 109 ? 10.692 -4.653 10.472 1.00 97.75 109 ALA A C 1
ATOM 845 O O . ALA A 1 109 ? 11.755 -5.184 10.148 1.00 97.75 109 ALA A O 1
ATOM 846 N N . SER A 1 110 ? 9.737 -4.383 9.575 1.00 96.38 110 SER A N 1
ATOM 847 C CA . SER A 1 110 ? 9.857 -4.738 8.154 1.00 96.38 110 SER A CA 1
ATOM 848 C C . SER A 1 110 ? 11.035 -4.037 7.470 1.00 96.38 110 SER A C 1
ATOM 850 O O . SER A 1 110 ? 11.743 -4.666 6.681 1.00 96.38 110 SER A O 1
ATOM 852 N N . CYS A 1 111 ? 11.312 -2.776 7.819 1.00 94.81 111 CYS A N 1
ATOM 853 C CA . CYS A 1 111 ? 12.453 -2.024 7.304 1.00 94.81 111 CYS A CA 1
ATOM 854 C C . CYS A 1 111 ? 13.782 -2.660 7.742 1.00 94.81 111 CYS A C 1
ATOM 856 O O . CYS A 1 111 ? 14.640 -2.950 6.904 1.00 94.81 111 CYS A O 1
ATOM 858 N N . LEU A 1 112 ? 13.921 -2.973 9.037 1.00 95.75 112 LEU A N 1
ATOM 859 C CA . LEU A 1 112 ? 15.116 -3.626 9.581 1.00 95.75 112 LEU A CA 1
ATOM 860 C C . LEU A 1 112 ? 15.353 -5.006 8.960 1.00 95.75 112 LEU A C 1
ATOM 862 O O . LEU A 1 112 ? 16.472 -5.311 8.547 1.00 95.75 112 LEU A O 1
ATOM 866 N N . VAL A 1 113 ? 14.307 -5.831 8.852 1.00 95.56 113 VAL A N 1
ATOM 867 C CA . VAL A 1 113 ? 14.403 -7.175 8.262 1.00 95.56 113 VAL A CA 1
ATOM 868 C C . VAL A 1 113 ? 14.730 -7.101 6.772 1.00 95.56 113 VAL A C 1
ATOM 870 O O . VAL A 1 113 ? 15.565 -7.871 6.295 1.00 95.56 113 VAL A O 1
ATOM 873 N N . THR A 1 114 ? 14.133 -6.162 6.036 1.00 94.25 114 THR A N 1
ATOM 874 C CA . THR A 1 114 ? 14.439 -5.949 4.614 1.00 94.25 114 THR A CA 1
ATOM 875 C C . THR A 1 114 ? 15.901 -5.551 4.435 1.00 94.25 114 THR A C 1
ATOM 877 O O . THR A 1 114 ? 16.617 -6.183 3.657 1.00 94.25 114 THR A O 1
ATOM 880 N N . PHE A 1 115 ? 16.391 -4.584 5.216 1.00 91.44 115 PHE A N 1
ATOM 881 C CA . PHE A 1 115 ? 17.792 -4.163 5.178 1.00 91.44 115 PHE A CA 1
ATOM 882 C C . PHE A 1 115 ? 18.751 -5.314 5.523 1.00 91.44 115 PHE A C 1
ATOM 884 O O . PHE A 1 115 ? 19.728 -5.561 4.809 1.00 91.44 115 PHE A O 1
ATOM 891 N N . ALA A 1 116 ? 18.435 -6.074 6.576 1.00 93.75 116 ALA A N 1
ATOM 892 C CA . ALA A 1 116 ? 19.211 -7.237 6.989 1.00 93.75 116 ALA A CA 1
ATOM 893 C C . ALA A 1 116 ? 19.198 -8.369 5.949 1.00 93.75 116 ALA A C 1
ATOM 895 O O . ALA A 1 116 ? 20.181 -9.090 5.835 1.00 93.75 116 ALA A O 1
ATOM 896 N N . SER A 1 117 ? 18.122 -8.520 5.173 1.00 90.50 117 SER A N 1
ATOM 897 C CA . SER A 1 117 ? 17.994 -9.567 4.150 1.00 90.50 117 SER A CA 1
ATOM 898 C C . SER A 1 117 ? 18.685 -9.206 2.834 1.00 90.50 117 SER A C 1
ATOM 900 O O . SER A 1 117 ? 19.197 -10.087 2.142 1.00 90.50 117 SER A O 1
ATOM 902 N N . VAL A 1 118 ? 18.705 -7.921 2.470 1.00 87.62 118 VAL A N 1
ATOM 903 C CA . VAL A 1 118 ? 19.308 -7.445 1.215 1.00 87.62 118 VAL A CA 1
ATOM 904 C C . VAL A 1 118 ? 20.835 -7.430 1.301 1.00 87.62 118 VAL A C 1
ATOM 906 O O . VAL A 1 118 ? 21.499 -7.864 0.360 1.00 87.62 118 VAL A O 1
ATOM 909 N N . ARG A 1 119 ? 21.413 -7.019 2.437 1.00 71.44 119 ARG A N 1
ATOM 910 C CA . ARG A 1 119 ? 22.871 -6.877 2.599 1.00 71.44 119 ARG A CA 1
ATOM 911 C C . ARG A 1 119 ? 23.664 -8.181 2.354 1.00 71.44 119 ARG A C 1
ATOM 913 O O . ARG A 1 119 ? 24.633 -8.137 1.596 1.00 71.44 119 ARG A O 1
ATOM 920 N N . PRO A 1 120 ? 23.270 -9.352 2.893 1.00 71.00 120 PRO A N 1
ATOM 921 C CA . PRO A 1 120 ? 23.928 -10.621 2.580 1.00 71.00 120 PRO A CA 1
ATOM 922 C C . PRO A 1 120 ? 23.741 -11.047 1.120 1.00 71.00 120 PRO A C 1
ATOM 924 O O . PRO A 1 120 ? 24.658 -11.609 0.527 1.00 71.00 120 PRO A O 1
ATOM 927 N N . ARG A 1 121 ? 22.580 -10.759 0.513 1.00 65.38 121 ARG A N 1
ATOM 928 C CA . ARG A 1 121 ? 22.298 -11.117 -0.889 1.00 65.38 121 ARG A CA 1
ATOM 929 C C . ARG A 1 121 ? 23.122 -10.294 -1.874 1.00 65.38 121 ARG A C 1
ATOM 931 O O . ARG A 1 121 ? 23.592 -10.844 -2.864 1.00 65.38 121 ARG A O 1
ATOM 938 N N . GLN A 1 122 ? 23.342 -9.011 -1.592 1.00 60.56 122 GLN A N 1
ATOM 939 C CA . GLN A 1 122 ? 24.224 -8.167 -2.401 1.00 60.56 122 GLN A CA 1
ATOM 940 C C . GLN A 1 122 ? 25.674 -8.660 -2.343 1.00 60.56 122 GLN A C 1
ATOM 942 O O . GLN A 1 122 ? 26.313 -8.787 -3.386 1.00 60.56 122 GLN A O 1
ATOM 947 N N . TRP A 1 123 ? 26.157 -9.039 -1.155 1.00 58.03 123 TRP A N 1
ATOM 948 C CA . TRP A 1 123 ? 27.485 -9.638 -0.992 1.00 58.03 123 TRP A CA 1
ATOM 949 C C . TRP A 1 123 ? 27.624 -10.971 -1.742 1.00 58.03 123 TRP A C 1
ATOM 951 O O . TRP A 1 123 ? 28.608 -11.187 -2.441 1.00 58.03 123 TRP A O 1
ATOM 961 N N . GLN A 1 124 ? 26.622 -11.853 -1.663 1.00 57.84 124 GLN A N 1
ATOM 962 C CA . GLN A 1 124 ? 26.616 -13.117 -2.412 1.00 57.84 124 GLN A CA 1
ATOM 963 C C . GLN A 1 124 ? 26.553 -12.900 -3.932 1.00 57.84 124 GLN A C 1
ATOM 965 O O . GLN A 1 124 ? 27.206 -13.627 -4.677 1.00 57.84 124 GLN A O 1
ATOM 970 N N . GLY A 1 125 ? 25.809 -11.897 -4.407 1.00 59.69 125 GLY A N 1
ATOM 971 C CA . GLY A 1 125 ? 25.775 -11.521 -5.822 1.00 59.69 125 GLY A CA 1
ATOM 972 C C . GLY A 1 125 ? 27.125 -11.005 -6.330 1.00 59.69 125 GLY A C 1
ATOM 973 O O . GLY A 1 125 ? 27.580 -11.431 -7.389 1.00 59.69 125 GLY A O 1
ATOM 974 N N . GLN A 1 126 ? 27.802 -10.154 -5.552 1.00 56.34 126 GLN A N 1
ATOM 975 C CA . GLN A 1 126 ? 29.155 -9.680 -5.868 1.00 56.34 126 GLN A CA 1
ATOM 976 C C . GLN A 1 126 ? 30.204 -10.795 -5.803 1.00 56.34 126 GLN A C 1
ATOM 978 O O . GLN A 1 126 ? 31.039 -10.877 -6.698 1.00 56.34 126 GLN A O 1
ATOM 983 N N . ALA A 1 127 ? 30.141 -11.685 -4.809 1.00 56.41 127 ALA A N 1
ATOM 984 C CA . ALA A 1 127 ? 31.054 -12.823 -4.703 1.00 56.41 127 ALA A CA 1
ATOM 985 C C . ALA A 1 127 ? 30.931 -13.768 -5.912 1.00 56.41 127 ALA A C 1
ATOM 987 O O . ALA A 1 127 ? 31.940 -14.124 -6.512 1.00 56.41 127 ALA A O 1
ATOM 988 N N . ARG A 1 128 ? 29.703 -14.082 -6.355 1.00 51.72 128 ARG A N 1
ATOM 989 C CA . ARG A 1 128 ? 29.465 -14.929 -7.541 1.00 51.72 128 ARG A CA 1
ATOM 990 C C . ARG A 1 128 ? 29.927 -14.299 -8.860 1.00 51.72 128 ARG A C 1
ATOM 992 O O . ARG A 1 128 ? 30.264 -15.028 -9.786 1.00 51.72 128 ARG A O 1
ATOM 999 N N . HIS A 1 129 ? 29.939 -12.969 -8.965 1.00 53.28 129 HIS A N 1
ATOM 1000 C CA . HIS A 1 129 ? 30.489 -12.264 -10.131 1.00 53.28 12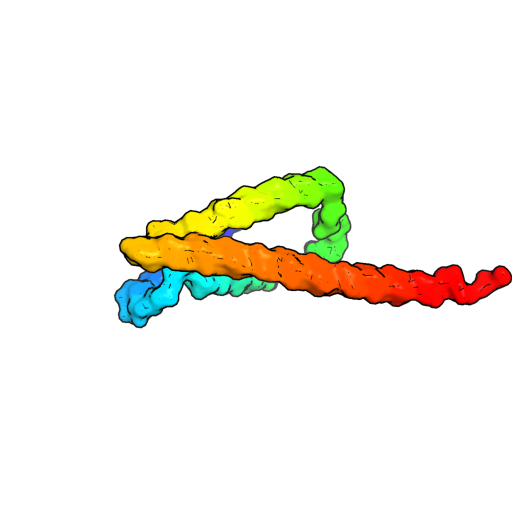9 HIS A CA 1
ATOM 1001 C C . HIS A 1 129 ? 32.010 -12.033 -10.039 1.00 53.28 129 HIS A C 1
ATOM 1003 O O . HIS A 1 129 ? 32.661 -11.920 -11.074 1.00 53.28 129 HIS A O 1
ATOM 1009 N N . GLY A 1 130 ? 32.589 -11.996 -8.834 1.00 49.06 130 GLY A N 1
ATOM 1010 C CA . GLY A 1 130 ? 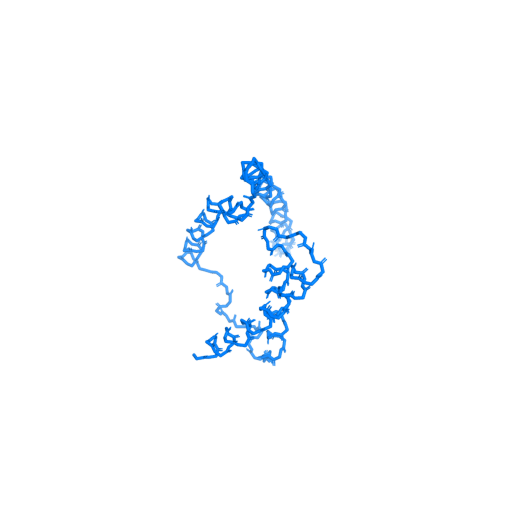34.030 -11.834 -8.604 1.00 49.06 130 GLY A CA 1
ATOM 1011 C C . GLY A 1 130 ? 34.865 -13.099 -8.846 1.00 49.06 130 GLY A C 1
ATOM 1012 O O . GLY A 1 130 ? 36.054 -12.993 -9.133 1.00 49.06 130 GLY A O 1
ATOM 1013 N N . GLU A 1 131 ? 34.257 -14.288 -8.806 1.00 53.16 131 GLU A N 1
ATOM 1014 C CA . GLU A 1 131 ? 34.943 -15.572 -9.046 1.00 53.16 131 GLU A CA 1
ATOM 1015 C C . GLU A 1 131 ? 35.334 -15.818 -10.519 1.00 53.16 131 GLU A C 1
ATOM 1017 O O . GLU A 1 131 ? 36.113 -16.724 -10.800 1.00 53.16 131 GLU A O 1
ATOM 1022 N N . TRP A 1 132 ? 34.877 -14.983 -11.462 1.00 53.06 132 TRP A N 1
ATOM 1023 C CA . TRP A 1 132 ? 35.247 -15.067 -12.887 1.00 53.06 132 TRP A CA 1
ATOM 1024 C C . TRP A 1 132 ? 36.368 -14.096 -13.307 1.00 53.06 132 TRP A C 1
ATOM 1026 O O . TRP A 1 132 ? 36.720 -14.043 -14.483 1.00 53.06 132 TRP A O 1
ATOM 1036 N N . GLY A 1 133 ? 36.937 -13.325 -12.371 1.00 48.91 133 GLY A N 1
ATOM 1037 C CA . GLY A 1 133 ? 37.988 -12.332 -12.648 1.00 48.91 133 GLY A CA 1
ATOM 1038 C C . GLY A 1 133 ? 39.411 -12.736 -12.244 1.00 48.91 133 GLY A C 1
ATOM 1039 O O . GLY A 1 133 ? 40.335 -11.955 -12.447 1.00 48.91 133 GLY A O 1
ATOM 1040 N N . GLY A 1 134 ? 39.605 -13.921 -11.656 1.00 46.53 134 GLY A N 1
ATOM 1041 C CA . GLY A 1 134 ? 40.877 -14.340 -11.055 1.00 46.53 134 GLY A CA 1
ATOM 1042 C C . GLY A 1 134 ? 41.361 -15.696 -11.554 1.00 46.53 134 GLY A C 1
ATOM 1043 O O . GLY A 1 134 ? 41.454 -16.638 -10.776 1.00 46.53 134 GLY A O 1
ATOM 1044 N N . GLY A 1 135 ? 41.654 -15.815 -12.847 1.00 46.25 135 GLY A N 1
ATOM 1045 C CA . GLY A 1 135 ? 42.211 -17.046 -13.402 1.00 46.25 135 GLY A CA 1
ATOM 1046 C C . GLY A 1 135 ? 42.576 -16.915 -14.871 1.00 46.25 135 GLY A C 1
ATOM 1047 O O 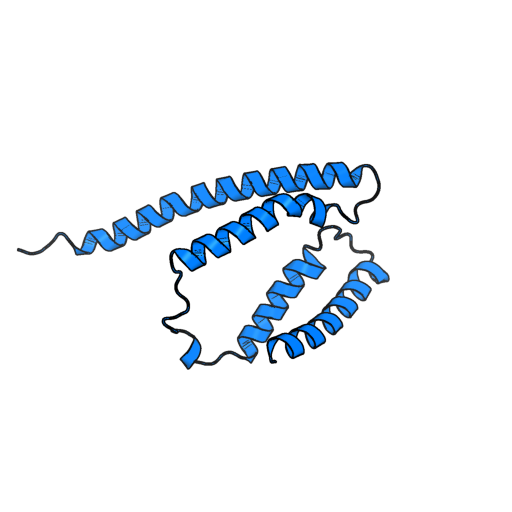. GLY A 1 135 ? 41.799 -17.317 -15.730 1.00 46.25 135 GLY A O 1
ATOM 1048 N N . GLY A 1 136 ? 43.761 -16.374 -15.158 1.00 43.91 136 GLY A N 1
ATOM 1049 C CA . GLY A 1 136 ? 44.355 -16.462 -16.491 1.00 43.91 136 GLY A CA 1
ATOM 1050 C C . GLY A 1 136 ? 45.232 -15.276 -16.874 1.00 43.91 136 GLY A C 1
ATOM 1051 O O . GLY A 1 136 ? 44.731 -14.350 -17.505 1.00 43.91 136 GLY A O 1
ATOM 1052 N N . ALA A 1 137 ? 46.514 -15.362 -16.504 1.00 36.16 137 ALA A N 1
ATOM 1053 C CA . ALA A 1 137 ? 47.728 -14.935 -17.225 1.00 36.16 137 ALA A CA 1
ATOM 1054 C C . ALA A 1 137 ? 48.832 -14.579 -16.222 1.00 36.16 137 ALA A C 1
ATOM 1056 O O . ALA A 1 137 ? 48.634 -13.626 -15.437 1.00 36.16 137 ALA A O 1
#

pLDDT: mean 88.38, std 14.76, range [36.16, 98.0]

InterPro domains:
  IPR002229 Blood group Rhesus C/E/D polypeptide [PR00342] (2-25)
  IPR002229 Blood group Rhesus C/E/D polypeptide [PR00342] (36-51)
  IPR002229 Blood group Rhesus C/E/D polypeptide [PR00342] (70-88)
  IPR002229 Blood group Rhesus C/E/D polypeptide [PR00342] (99-121)
  IPR024041 Ammonium transporter AmtB-like domain [PF00909] (2-119)
  IPR029020 Ammonium/urea transporter [G3DSA:1.10.3430.10] (1-127)

Sequence (137 aa):
MQVVVMAIVEIVFYTANEYIGIGLLRVADVGGSMFIHTFGAYFGLAVARVVYMRDTKDSANEGSSYHGDLFAMIGTVFLWMYWPSFNSALAPGDDQHRAVINTYLSLAASCLVTFASVRPRQWQGQARHGEWGGGGA

Foldseek 3Di:
DVVVVLVVVLVVVLVVVCCVVCVVVVDDDLLCVPSPVVSVVVSVVVVCVVPDDPVPPPDPPVDDDPVNVVVVVVVVVVCLVCSLCNSLVPPPDPVSVVSSVVSNVVSVVVVVVVVVVVVVVVVVVVVVVVVVVPDDD